Protein AF-A0A6A3MC59-F1 (afdb_monomer)

Structure (mmCIF, N/CA/C/O backbone):
data_AF-A0A6A3MC59-F1
#
_entry.id   AF-A0A6A3MC59-F1
#
loop_
_atom_site.group_PDB
_atom_site.id
_atom_site.type_symbol
_atom_site.label_atom_id
_atom_site.label_alt_id
_atom_site.label_comp_id
_atom_site.label_asym_id
_atom_site.label_entity_id
_atom_site.label_seq_id
_atom_site.pdbx_PDB_ins_code
_atom_site.Cartn_x
_atom_site.Cartn_y
_atom_site.Cartn_z
_atom_site.occupancy
_atom_site.B_iso_or_equiv
_atom_site.auth_seq_id
_atom_site.auth_comp_id
_atom_site.auth_asym_id
_atom_site.auth_atom_id
_atom_site.pdbx_PDB_model_num
ATOM 1 N N . MET A 1 1 ? -2.680 1.320 23.766 1.00 65.56 1 MET A N 1
ATOM 2 C CA . MET A 1 1 ? -2.562 2.362 22.721 1.00 65.56 1 MET A CA 1
ATOM 3 C C . MET A 1 1 ? -3.873 2.404 21.947 1.00 65.56 1 MET A C 1
ATOM 5 O O . MET A 1 1 ? -4.380 1.338 21.623 1.00 65.56 1 MET A O 1
ATOM 9 N N . SER A 1 2 ? -4.470 3.577 21.716 1.00 86.12 2 SER A N 1
ATOM 10 C CA . SER A 1 2 ? -5.712 3.665 20.928 1.00 86.12 2 SER A CA 1
ATOM 11 C C . SER A 1 2 ? -5.444 3.410 19.438 1.00 86.12 2 SER A C 1
ATOM 13 O O . SER A 1 2 ? -4.321 3.599 18.970 1.00 86.12 2 SER A O 1
ATOM 15 N N . VAL A 1 3 ? -6.471 3.028 18.668 1.00 80.19 3 VAL A N 1
ATOM 16 C CA . VAL A 1 3 ? -6.346 2.813 17.210 1.00 80.19 3 VAL A CA 1
ATOM 17 C C . VAL A 1 3 ? -5.798 4.060 16.509 1.00 80.19 3 VAL A C 1
ATOM 19 O O . VAL A 1 3 ? -4.946 3.947 15.630 1.00 80.19 3 VAL A O 1
ATOM 22 N N . SER A 1 4 ? -6.219 5.256 16.926 1.00 84.06 4 SER A N 1
ATOM 23 C CA . SER A 1 4 ? -5.734 6.521 16.362 1.00 84.06 4 SER A CA 1
ATOM 24 C C . SER A 1 4 ? -4.249 6.763 16.652 1.00 84.06 4 SER A C 1
ATOM 26 O O . SER A 1 4 ? -3.510 7.170 15.757 1.00 84.06 4 SER A O 1
ATOM 28 N N . GLN A 1 5 ? -3.787 6.462 17.871 1.00 85.06 5 GLN A N 1
ATOM 29 C CA . GLN A 1 5 ? -2.366 6.553 18.231 1.00 85.06 5 GLN A CA 1
ATOM 30 C C . GLN A 1 5 ? -1.524 5.543 17.442 1.00 85.06 5 GLN A C 1
ATOM 32 O O . GLN A 1 5 ? -0.487 5.909 16.895 1.00 85.06 5 GLN A O 1
ATOM 37 N N . ALA A 1 6 ? -2.007 4.305 17.319 1.00 82.69 6 ALA A N 1
ATOM 38 C CA . ALA A 1 6 ? -1.347 3.243 16.565 1.00 82.69 6 ALA A CA 1
ATOM 39 C C . ALA A 1 6 ? -1.229 3.584 15.070 1.00 82.69 6 ALA A C 1
ATOM 41 O O . ALA A 1 6 ? -0.167 3.440 14.473 1.00 82.69 6 ALA A O 1
ATOM 42 N N . THR A 1 7 ? -2.305 4.122 14.490 1.00 85.06 7 THR A N 1
ATOM 43 C CA . THR A 1 7 ? -2.345 4.582 13.094 1.00 85.06 7 THR A CA 1
ATOM 44 C C . THR A 1 7 ? -1.357 5.729 12.868 1.00 85.06 7 THR A C 1
ATOM 46 O O . THR A 1 7 ? -0.582 5.694 11.916 1.00 85.06 7 THR A O 1
ATOM 49 N N . SER A 1 8 ? -1.332 6.729 13.759 1.00 87.50 8 SER A N 1
ATOM 50 C CA . SER A 1 8 ? -0.385 7.850 13.664 1.00 87.50 8 SER A CA 1
ATOM 51 C C . SER A 1 8 ? 1.068 7.391 13.797 1.00 87.50 8 SER A C 1
ATOM 53 O O . SER A 1 8 ? 1.925 7.851 13.046 1.00 87.50 8 SER A O 1
ATOM 55 N N . HIS A 1 9 ? 1.346 6.460 14.713 1.00 89.44 9 HIS A N 1
ATOM 56 C CA . HIS A 1 9 ? 2.673 5.873 14.869 1.00 89.44 9 HIS A CA 1
ATOM 57 C C . HIS A 1 9 ? 3.113 5.129 13.604 1.00 89.44 9 HIS A C 1
ATOM 59 O O . HIS A 1 9 ? 4.187 5.418 13.085 1.00 89.44 9 HIS A O 1
ATOM 65 N N . ALA A 1 10 ? 2.262 4.255 13.053 1.00 88.31 10 ALA A N 1
ATOM 66 C CA . ALA A 1 10 ? 2.544 3.534 11.812 1.00 88.31 10 ALA A CA 1
ATOM 67 C C . ALA A 1 10 ? 2.864 4.497 10.655 1.00 88.31 10 ALA A C 1
ATOM 69 O O . ALA A 1 10 ? 3.861 4.328 9.958 1.00 88.31 10 ALA A O 1
ATOM 70 N N . VAL A 1 11 ? 2.085 5.576 10.500 1.00 89.38 11 VAL A N 1
ATOM 71 C CA . VAL A 1 11 ? 2.370 6.623 9.503 1.00 89.38 11 VAL A CA 1
ATOM 72 C C . VAL A 1 11 ? 3.691 7.343 9.783 1.00 89.38 11 VAL A C 1
ATOM 74 O O . VAL A 1 11 ? 4.312 7.833 8.853 1.00 89.38 11 VAL A O 1
ATOM 77 N N . LYS A 1 12 ? 4.180 7.436 11.015 1.00 91.56 12 LYS A N 1
ATOM 78 C CA . LYS A 1 12 ? 5.484 8.069 11.268 1.00 91.56 12 LYS A CA 1
ATOM 79 C C . LYS A 1 12 ? 6.653 7.158 10.908 1.00 91.56 12 LYS A C 1
ATOM 81 O O . LYS A 1 12 ? 7.603 7.635 10.300 1.00 91.56 12 LYS A O 1
ATOM 86 N N . VAL A 1 13 ? 6.572 5.876 11.257 1.00 92.25 13 VAL A N 1
ATOM 87 C CA . VAL A 1 13 ? 7.702 4.939 11.119 1.00 92.25 13 VAL A CA 1
ATOM 88 C C . VAL A 1 13 ? 7.812 4.310 9.734 1.00 92.25 13 VAL A C 1
ATOM 90 O O . VAL A 1 13 ? 8.904 3.934 9.320 1.00 92.25 13 VAL A O 1
ATOM 93 N N . LEU A 1 14 ? 6.703 4.207 8.997 1.00 94.25 14 LEU A N 1
ATOM 94 C CA . LEU A 1 14 ? 6.719 3.570 7.685 1.00 94.25 14 LEU A CA 1
ATOM 95 C C . LEU A 1 14 ? 7.450 4.423 6.637 1.00 94.25 14 LEU A C 1
ATOM 97 O O . LEU A 1 14 ? 7.221 5.637 6.576 1.00 94.25 14 LEU A O 1
ATOM 101 N N . PRO A 1 15 ? 8.266 3.818 5.757 1.00 93.50 15 PRO A N 1
ATOM 102 C CA . PRO A 1 15 ? 8.807 4.527 4.608 1.00 93.50 15 PRO A CA 1
ATOM 103 C C . PRO A 1 15 ? 7.686 4.935 3.644 1.00 93.50 15 PRO A C 1
ATOM 105 O O . PRO A 1 15 ? 6.571 4.415 3.688 1.00 93.50 15 PRO A O 1
ATOM 108 N N . VAL A 1 16 ? 7.980 5.902 2.780 1.00 94.31 16 VAL A N 1
ATOM 109 C CA . VAL A 1 16 ? 7.101 6.284 1.669 1.00 94.31 16 VAL A CA 1
ATOM 110 C C . VAL A 1 16 ? 7.361 5.351 0.489 1.00 94.31 16 VAL A C 1
ATOM 112 O O . VAL A 1 16 ? 8.515 5.054 0.184 1.00 94.31 16 VAL A O 1
ATOM 115 N N . LEU A 1 17 ? 6.293 4.923 -0.182 1.00 92.50 17 LEU A N 1
ATOM 116 C CA . LEU A 1 17 ? 6.364 4.257 -1.475 1.00 92.50 17 LEU A CA 1
ATOM 117 C C . LEU A 1 17 ? 6.139 5.293 -2.577 1.00 92.50 17 LEU A C 1
ATOM 119 O O . LEU A 1 17 ? 5.010 5.733 -2.787 1.00 92.50 17 LEU A O 1
ATOM 123 N N . ASP A 1 18 ? 7.209 5.682 -3.259 1.00 90.38 18 ASP A N 1
ATOM 124 C CA . ASP A 1 18 ? 7.171 6.645 -4.361 1.00 90.38 18 ASP A CA 1
ATOM 125 C C . ASP A 1 18 ? 7.253 5.916 -5.707 1.00 90.38 18 ASP A C 1
ATOM 127 O O . ASP A 1 18 ? 8.325 5.402 -6.043 1.00 90.38 18 ASP A O 1
ATOM 131 N N . SER A 1 19 ? 6.153 5.843 -6.472 1.00 86.06 19 SER A N 1
ATOM 132 C CA . SER A 1 19 ? 6.138 5.106 -7.752 1.00 86.06 19 SER A CA 1
ATOM 133 C C . SER A 1 19 ? 7.198 5.576 -8.728 1.00 86.06 19 SER A C 1
ATOM 135 O O . SER A 1 19 ? 7.720 4.758 -9.475 1.00 86.06 19 SER A O 1
ATOM 137 N N . ASP A 1 20 ? 7.540 6.862 -8.710 1.00 81.94 20 ASP A N 1
ATOM 138 C CA . ASP A 1 20 ? 8.425 7.444 -9.716 1.00 81.94 20 ASP A CA 1
ATOM 139 C C . ASP A 1 20 ? 9.878 6.951 -9.525 1.00 81.94 20 ASP A C 1
ATOM 141 O O . ASP A 1 20 ? 10.703 7.043 -10.433 1.00 81.94 20 ASP A O 1
ATOM 145 N N . LEU A 1 21 ? 10.186 6.387 -8.348 1.00 77.44 21 LEU A N 1
ATOM 146 C CA . LEU A 1 21 ? 11.502 5.877 -7.946 1.00 77.44 21 LEU A CA 1
ATOM 147 C C . LEU A 1 21 ? 11.468 4.413 -7.465 1.00 77.44 21 LEU A C 1
ATOM 149 O O . LEU A 1 21 ? 12.469 3.907 -6.937 1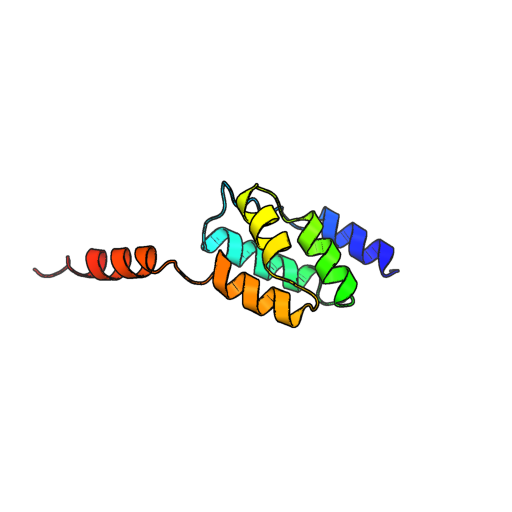.00 77.44 21 LEU A O 1
ATOM 153 N N . THR A 1 22 ? 10.321 3.739 -7.559 1.00 82.31 22 THR A N 1
ATOM 154 C CA . THR A 1 22 ? 10.124 2.403 -6.980 1.00 82.31 22 THR A CA 1
ATOM 155 C C . THR A 1 22 ? 10.595 1.314 -7.939 1.00 82.31 22 THR A C 1
ATOM 157 O O . THR A 1 22 ? 10.120 1.217 -9.063 1.00 82.31 22 THR A O 1
ATOM 160 N N . THR A 1 23 ? 11.496 0.449 -7.464 1.00 87.62 23 THR A N 1
ATOM 161 C CA . THR A 1 23 ? 11.810 -0.846 -8.094 1.00 87.62 23 THR A CA 1
ATOM 162 C C . THR A 1 23 ? 11.008 -1.963 -7.424 1.00 87.62 23 THR A C 1
ATOM 164 O O . THR A 1 23 ? 10.478 -1.773 -6.323 1.00 87.62 23 THR A O 1
ATOM 167 N N . VAL A 1 24 ? 10.970 -3.153 -8.031 1.00 87.00 24 VAL A N 1
ATOM 168 C CA . VAL A 1 24 ? 10.317 -4.338 -7.443 1.00 87.00 24 VAL A CA 1
ATOM 169 C C . VAL A 1 24 ? 10.866 -4.655 -6.045 1.00 87.00 24 VAL A C 1
ATOM 171 O O . VAL A 1 24 ? 10.105 -4.983 -5.134 1.00 87.00 24 VAL A O 1
ATOM 174 N N . GLU A 1 25 ? 12.178 -4.520 -5.833 1.00 89.12 25 GLU A N 1
ATOM 175 C CA . GLU A 1 25 ? 12.815 -4.743 -4.530 1.00 89.12 25 GLU A CA 1
ATOM 176 C C . GLU A 1 25 ? 12.339 -3.722 -3.494 1.00 89.12 25 GLU A C 1
ATOM 178 O O . GLU A 1 25 ? 11.969 -4.101 -2.384 1.00 89.12 25 GLU A O 1
ATOM 183 N N . ARG A 1 26 ? 12.277 -2.435 -3.863 1.00 90.81 26 ARG A N 1
ATOM 184 C CA . ARG A 1 26 ? 11.788 -1.372 -2.969 1.00 90.81 26 ARG A CA 1
ATOM 185 C C . ARG A 1 26 ? 10.319 -1.566 -2.611 1.00 90.81 26 ARG A C 1
ATOM 187 O O . ARG A 1 26 ? 9.955 -1.414 -1.447 1.00 90.81 26 ARG A O 1
ATOM 194 N N . ALA A 1 27 ? 9.4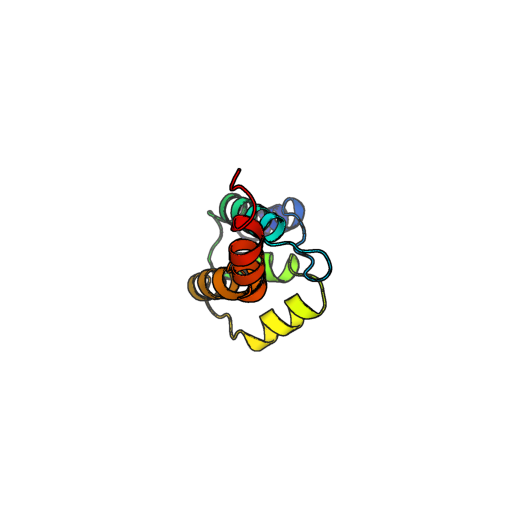92 -1.945 -3.584 1.00 92.00 27 ALA A N 1
ATOM 195 C CA . ALA A 1 27 ? 8.091 -2.272 -3.350 1.00 92.00 27 ALA A CA 1
ATOM 196 C C . ALA A 1 27 ? 7.933 -3.469 -2.403 1.00 92.00 27 ALA A C 1
ATOM 198 O O . ALA A 1 27 ? 7.068 -3.443 -1.525 1.00 92.00 27 ALA A O 1
ATOM 199 N N . ARG A 1 28 ? 8.779 -4.500 -2.546 1.00 92.75 28 ARG A N 1
ATOM 200 C CA . ARG A 1 28 ? 8.773 -5.671 -1.659 1.00 92.75 28 ARG A CA 1
ATOM 201 C C . ARG A 1 28 ? 9.128 -5.278 -0.231 1.00 92.75 28 ARG A C 1
ATOM 203 O O . ARG A 1 28 ? 8.350 -5.565 0.673 1.00 92.75 28 ARG A O 1
ATOM 210 N N . THR A 1 29 ? 10.245 -4.576 -0.046 1.00 93.56 29 THR A N 1
ATOM 211 C CA . THR A 1 29 ? 10.679 -4.111 1.277 1.00 93.56 29 THR A CA 1
ATOM 212 C C . THR A 1 29 ? 9.623 -3.218 1.920 1.00 93.56 29 THR A C 1
ATOM 214 O O . THR A 1 29 ? 9.297 -3.393 3.090 1.00 93.56 29 THR A O 1
ATOM 217 N N . PHE A 1 30 ? 9.030 -2.293 1.161 1.00 95.31 30 PHE A N 1
ATOM 218 C CA . PHE A 1 30 ? 7.929 -1.475 1.662 1.00 95.31 30 PHE A CA 1
ATOM 219 C C . PHE A 1 30 ? 6.750 -2.334 2.142 1.00 95.31 30 PHE A C 1
ATOM 221 O O . PHE A 1 30 ? 6.234 -2.091 3.230 1.00 95.31 30 PHE A O 1
ATOM 228 N N . TRP A 1 31 ? 6.332 -3.335 1.359 1.00 96.12 31 TRP A N 1
ATOM 229 C CA . TRP A 1 31 ? 5.203 -4.199 1.712 1.00 96.12 31 TRP A CA 1
ATOM 230 C C . TRP A 1 31 ? 5.456 -5.014 2.983 1.00 96.12 31 TRP A C 1
ATOM 232 O O . TRP A 1 31 ? 4.570 -5.105 3.829 1.00 96.12 31 TRP A O 1
ATOM 242 N N . GLU A 1 32 ? 6.659 -5.567 3.140 1.00 95.31 32 GLU A N 1
ATOM 243 C CA . GLU A 1 32 ? 7.062 -6.325 4.333 1.00 95.31 32 GLU A CA 1
ATOM 244 C C . GLU A 1 32 ? 6.996 -5.452 5.594 1.00 95.31 32 GLU A C 1
ATOM 246 O O . GLU A 1 32 ? 6.283 -5.787 6.543 1.00 95.31 32 GLU A O 1
ATOM 251 N N . VAL A 1 33 ? 7.639 -4.277 5.564 1.00 96.50 33 VAL A N 1
ATOM 252 C CA . VAL A 1 33 ? 7.633 -3.333 6.696 1.00 96.50 33 VAL A CA 1
ATOM 253 C C . VAL A 1 33 ? 6.215 -2.821 6.970 1.00 96.50 33 VAL A C 1
ATOM 255 O O . VAL A 1 33 ? 5.823 -2.656 8.127 1.00 96.50 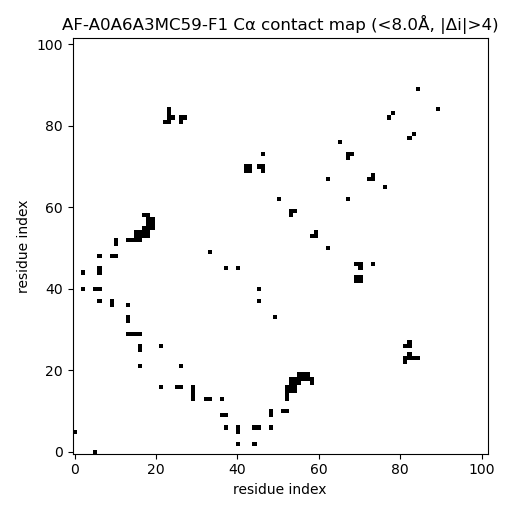33 VAL A O 1
ATOM 258 N N . PHE A 1 34 ? 5.417 -2.592 5.923 1.00 97.00 34 PHE A N 1
ATOM 259 C CA . PHE A 1 34 ? 4.010 -2.222 6.048 1.00 97.00 34 PHE A CA 1
ATOM 260 C C . PHE A 1 34 ? 3.189 -3.299 6.759 1.00 97.00 34 PHE A C 1
ATOM 262 O O . PHE A 1 34 ? 2.410 -2.956 7.653 1.00 97.00 34 PHE A O 1
ATOM 269 N N . GLU A 1 35 ? 3.324 -4.577 6.392 1.00 95.94 35 GLU A N 1
ATOM 270 C CA . GLU A 1 35 ? 2.561 -5.641 7.052 1.00 95.94 35 GLU A CA 1
ATOM 271 C C . GLU A 1 35 ? 2.937 -5.760 8.531 1.00 95.94 35 GLU A C 1
ATOM 273 O O . GLU A 1 35 ? 2.027 -5.752 9.360 1.00 95.94 35 GLU A O 1
ATOM 278 N N . GLU A 1 36 ? 4.230 -5.744 8.858 1.00 95.44 36 GLU A N 1
ATOM 279 C CA . GLU A 1 36 ? 4.730 -5.818 10.238 1.00 95.44 36 GLU A CA 1
ATOM 280 C C . GLU A 1 36 ? 4.230 -4.647 11.103 1.00 95.44 36 GLU A C 1
ATOM 282 O O . GLU A 1 36 ? 3.659 -4.837 12.175 1.00 95.44 36 GLU A O 1
ATOM 287 N N . ASN A 1 37 ? 4.354 -3.410 10.612 1.00 95.25 37 ASN A N 1
ATOM 288 C CA . ASN A 1 37 ? 4.008 -2.217 11.397 1.00 95.25 37 ASN A CA 1
ATOM 289 C C . ASN A 1 37 ? 2.499 -1.948 11.486 1.00 95.25 37 ASN A C 1
ATOM 291 O O . ASN A 1 37 ? 2.073 -1.020 12.182 1.00 95.25 37 ASN A O 1
ATOM 295 N N . THR A 1 38 ? 1.676 -2.710 10.761 1.00 96.00 38 THR A N 1
ATOM 296 C CA . THR A 1 38 ? 0.222 -2.506 10.718 1.00 96.00 38 THR A CA 1
ATOM 297 C C . THR A 1 38 ? -0.591 -3.743 11.082 1.00 96.00 38 THR A C 1
ATOM 299 O O . THR A 1 38 ? -1.817 -3.672 11.030 1.00 96.00 38 THR A O 1
ATOM 302 N N . GLU A 1 39 ? 0.048 -4.847 11.480 1.00 94.12 39 GLU A N 1
ATOM 303 C CA . GLU A 1 39 ? -0.611 -6.123 11.794 1.00 94.12 39 GLU A CA 1
ATOM 304 C C . GLU A 1 39 ? -1.731 -5.974 12.834 1.00 94.12 39 GLU A C 1
ATOM 306 O O . GLU A 1 39 ? -2.826 -6.504 12.662 1.00 94.12 39 GLU A O 1
ATOM 311 N N . VAL A 1 40 ? -1.485 -5.180 13.879 1.00 91.88 40 VAL A N 1
ATOM 312 C CA . VAL A 1 40 ? -2.437 -4.946 14.979 1.00 91.88 40 VAL A CA 1
ATOM 313 C C . VAL A 1 40 ? -3.547 -3.945 14.637 1.00 91.88 40 VAL A C 1
ATOM 315 O O . VAL A 1 40 ? -4.425 -3.681 15.463 1.00 91.88 40 VAL A O 1
ATOM 318 N N . LEU A 1 41 ? -3.500 -3.321 13.456 1.00 95.00 41 LEU A N 1
ATOM 319 C CA . LEU A 1 41 ? -4.477 -2.317 13.052 1.00 95.00 41 LEU A CA 1
ATOM 320 C C . LEU A 1 41 ? -5.689 -2.969 12.375 1.00 95.00 41 LEU A C 1
ATOM 322 O O . LEU A 1 41 ? -5.530 -3.879 11.562 1.00 95.00 41 LEU A O 1
ATOM 326 N N . PRO A 1 42 ? -6.903 -2.433 12.590 1.00 96.06 42 PRO A N 1
ATOM 327 C CA . PRO A 1 42 ? -8.058 -2.817 11.789 1.00 96.06 42 PRO A CA 1
ATOM 328 C C . PRO A 1 42 ? -7.815 -2.549 10.299 1.00 96.06 42 PRO A C 1
ATOM 330 O O . PRO A 1 42 ? -7.244 -1.514 9.945 1.00 96.06 42 PRO A O 1
ATOM 333 N N . ASP A 1 43 ? -8.337 -3.407 9.419 1.00 96.38 43 ASP A N 1
ATOM 334 C CA . ASP A 1 43 ? -8.179 -3.308 7.958 1.00 96.38 43 ASP A CA 1
ATOM 335 C C . ASP A 1 43 ? -8.419 -1.899 7.403 1.00 96.38 43 ASP A C 1
ATOM 337 O O . ASP A 1 43 ? -7.655 -1.406 6.575 1.00 96.38 43 ASP A O 1
ATOM 341 N N . LYS A 1 44 ? -9.457 -1.210 7.891 1.00 95.44 44 LYS A N 1
ATOM 342 C CA . LYS A 1 44 ? -9.771 0.157 7.459 1.00 95.44 44 LYS A CA 1
ATOM 343 C C . LYS A 1 44 ? -8.636 1.136 7.776 1.00 95.44 44 LYS A C 1
ATOM 345 O O . LYS A 1 44 ? -8.305 1.970 6.939 1.00 95.44 44 LYS A O 1
ATOM 350 N N . SER A 1 45 ? -8.024 1.023 8.953 1.00 96.25 45 SER A N 1
ATOM 351 C CA . SER A 1 45 ? -6.858 1.829 9.319 1.00 96.25 45 SER A CA 1
ATOM 352 C C . SER A 1 45 ? -5.657 1.477 8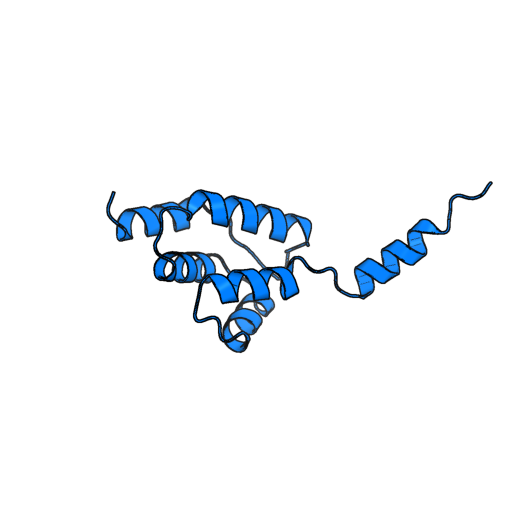.449 1.00 96.25 45 SER A C 1
ATOM 354 O O . SER A 1 45 ? -4.980 2.384 7.978 1.00 96.25 45 SER A O 1
ATOM 356 N N . ARG A 1 46 ? -5.431 0.191 8.153 1.00 97.62 46 ARG A N 1
ATOM 357 C CA . ARG A 1 46 ? -4.348 -0.249 7.254 1.00 97.62 46 ARG A CA 1
ATOM 358 C C . ARG A 1 46 ? -4.470 0.386 5.867 1.00 97.62 46 ARG A C 1
ATOM 360 O O . ARG 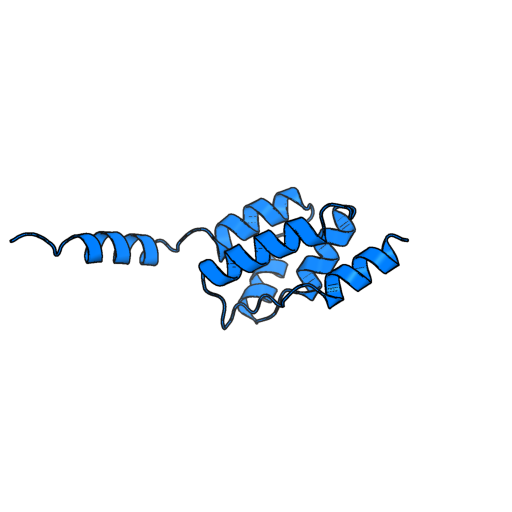A 1 46 ? -3.481 0.894 5.349 1.00 97.62 46 ARG A O 1
ATOM 367 N N . LEU A 1 47 ? -5.682 0.448 5.306 1.00 97.38 47 LEU A N 1
ATOM 368 C CA . LEU A 1 47 ? -5.937 1.138 4.032 1.00 97.38 47 LEU A CA 1
ATOM 369 C C . LEU A 1 47 ? -5.580 2.632 4.095 1.00 97.38 47 LEU A C 1
ATOM 371 O O . LEU A 1 47 ? -4.935 3.145 3.184 1.00 97.38 47 LEU A O 1
ATOM 375 N N . LEU A 1 48 ? -5.956 3.320 5.178 1.00 95.62 48 LEU A N 1
ATOM 376 C CA . LEU A 1 48 ? -5.656 4.745 5.362 1.00 95.62 48 LEU A CA 1
ATOM 377 C C . LEU A 1 48 ? -4.158 5.013 5.539 1.00 95.62 48 LEU A C 1
ATOM 379 O O . LEU A 1 48 ? -3.650 6.007 5.021 1.00 95.62 48 LEU A O 1
ATOM 383 N N . VAL A 1 49 ? -3.450 4.151 6.274 1.00 96.56 49 VAL A N 1
ATOM 384 C CA . VAL A 1 49 ? -1.989 4.236 6.424 1.00 96.56 49 VAL A CA 1
ATOM 385 C C . VAL A 1 49 ? -1.319 4.039 5.068 1.00 96.56 49 VAL A C 1
ATOM 387 O O . VAL A 1 49 ? -0.465 4.839 4.692 1.00 96.56 49 VAL A O 1
ATOM 390 N N . PHE A 1 50 ? -1.740 3.020 4.312 1.00 97.00 50 PHE A N 1
ATOM 391 C CA . PHE A 1 50 ? -1.188 2.732 2.990 1.00 97.00 50 PHE A CA 1
ATOM 392 C C . PHE A 1 50 ? -1.364 3.924 2.045 1.00 97.00 50 PHE A C 1
ATOM 394 O O . PHE A 1 50 ? -0.393 4.384 1.452 1.00 97.00 50 PHE A O 1
AT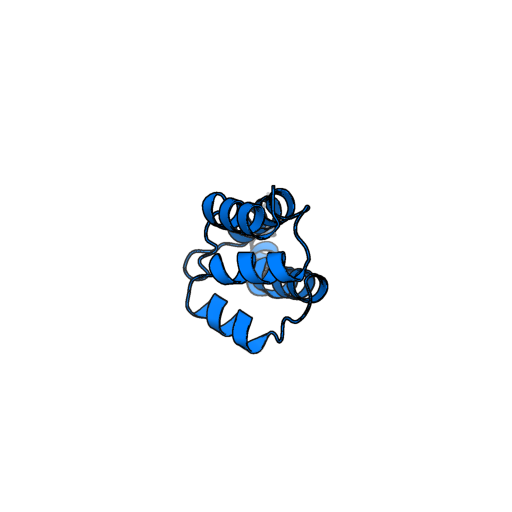OM 401 N N . GLN A 1 51 ? -2.579 4.477 1.957 1.00 95.50 51 GLN A N 1
ATOM 402 C CA . GLN A 1 51 ? -2.873 5.622 1.093 1.00 95.50 51 GLN A CA 1
ATOM 403 C C . GLN A 1 51 ? -2.014 6.850 1.436 1.00 95.50 51 GLN A C 1
ATOM 405 O O . GLN A 1 51 ? -1.577 7.562 0.541 1.00 95.50 51 GLN A O 1
ATOM 410 N N . GLN A 1 52 ? -1.733 7.093 2.721 1.00 94.94 52 GLN A N 1
ATOM 411 C CA . GLN A 1 52 ? -0.863 8.198 3.147 1.00 94.94 52 GLN A CA 1
ATOM 412 C C . GLN A 1 52 ? 0.609 7.985 2.774 1.00 94.94 52 GLN A C 1
ATOM 414 O O . GLN A 1 52 ? 1.341 8.959 2.579 1.00 94.94 52 GLN A O 1
ATOM 419 N N . LYS A 1 53 ? 1.049 6.724 2.703 1.00 96.19 53 LYS A N 1
ATOM 420 C CA . LYS A 1 53 ? 2.417 6.343 2.330 1.00 96.19 53 LYS A CA 1
ATOM 421 C C . LYS A 1 53 ? 2.637 6.182 0.841 1.00 96.19 53 LYS A C 1
ATOM 423 O O . LYS A 1 53 ? 3.788 6.125 0.425 1.00 96.19 53 LYS A O 1
ATOM 428 N N . LEU A 1 54 ? 1.569 6.170 0.062 1.00 94.44 54 LEU A N 1
ATOM 429 C CA . LEU A 1 54 ? 1.623 6.141 -1.384 1.00 94.44 54 LEU A CA 1
ATOM 430 C C . LEU A 1 54 ? 1.908 7.545 -1.937 1.00 94.44 54 LEU A C 1
ATOM 432 O O . LEU A 1 54 ? 1.217 8.505 -1.586 1.00 94.44 54 LEU A O 1
ATOM 436 N N . LYS A 1 55 ? 2.932 7.665 -2.783 1.00 93.88 55 LYS A N 1
ATOM 437 C CA . LYS A 1 55 ? 3.331 8.896 -3.477 1.00 93.88 55 LYS A CA 1
ATOM 438 C C . LYS A 1 55 ? 3.716 8.598 -4.923 1.00 93.88 55 LYS A C 1
ATOM 440 O O . LYS A 1 55 ? 3.971 7.452 -5.284 1.00 93.88 55 LYS A O 1
ATOM 445 N N . GLY A 1 56 ? 3.757 9.654 -5.726 1.00 91.94 56 GLY A N 1
ATOM 446 C CA . GLY A 1 56 ? 4.042 9.572 -7.153 1.00 91.94 56 GLY A CA 1
ATOM 447 C C . GLY A 1 56 ? 2.761 9.471 -7.979 1.00 91.94 56 GLY A C 1
ATOM 448 O O . GLY A 1 56 ? 1.733 8.939 -7.544 1.00 91.94 56 GLY A O 1
ATOM 449 N N . ARG A 1 57 ? 2.801 10.046 -9.184 1.00 90.69 57 ARG A N 1
ATOM 450 C CA . ARG A 1 57 ? 1.591 10.223 -10.009 1.00 90.69 57 ARG A CA 1
ATOM 451 C C . ARG A 1 57 ? 1.003 8.894 -10.460 1.00 90.69 57 ARG A C 1
ATOM 453 O O . ARG A 1 57 ? -0.218 8.761 -10.557 1.00 90.69 57 ARG A O 1
ATOM 460 N N . GLU A 1 58 ? 1.863 7.930 -10.772 1.00 88.94 58 GLU A N 1
ATOM 461 C CA . GLU A 1 58 ? 1.430 6.604 -11.202 1.00 88.94 58 GLU A CA 1
ATOM 462 C C . GLU A 1 58 ? 0.765 5.846 -10.052 1.00 88.94 58 GLU A C 1
ATOM 464 O O . GLU A 1 58 ? -0.342 5.335 -10.230 1.00 88.94 58 GLU A O 1
ATOM 469 N N . ALA A 1 59 ? 1.358 5.874 -8.855 1.00 89.81 59 ALA A N 1
ATOM 470 C CA . ALA A 1 59 ? 0.787 5.231 -7.678 1.00 89.81 59 ALA A CA 1
ATOM 471 C C . ALA A 1 59 ? -0.589 5.802 -7.310 1.00 89.81 59 ALA A C 1
ATOM 473 O O . ALA A 1 59 ? -1.534 5.054 -7.051 1.00 89.81 59 ALA A O 1
ATOM 474 N N . GLU A 1 60 ? -0.729 7.129 -7.319 1.00 92.12 60 GLU A N 1
ATOM 475 C CA . GLU A 1 60 ? -1.996 7.801 -7.019 1.00 92.12 60 GLU A CA 1
ATOM 476 C C . GLU A 1 60 ? -3.074 7.465 -8.060 1.00 92.12 60 GLU A C 1
ATOM 478 O O . GLU A 1 60 ? -4.217 7.153 -7.708 1.00 92.12 60 GLU A O 1
ATOM 483 N N . ARG A 1 61 ? -2.716 7.454 -9.351 1.00 92.81 61 ARG A N 1
ATOM 484 C CA . ARG A 1 61 ? -3.626 7.034 -10.428 1.00 92.81 61 ARG A CA 1
ATOM 485 C C . ARG A 1 61 ? -4.038 5.569 -10.274 1.00 92.81 61 ARG A C 1
ATOM 487 O O . ARG A 1 61 ? -5.223 5.245 -10.413 1.00 92.81 61 ARG A O 1
ATOM 494 N N . TRP A 1 62 ? -3.086 4.688 -9.985 1.00 93.25 62 TRP A N 1
ATOM 495 C CA . TRP A 1 62 ? -3.346 3.272 -9.744 1.00 93.25 62 TRP A CA 1
ATOM 496 C C . TRP A 1 62 ? -4.301 3.081 -8.564 1.00 93.25 62 TRP A C 1
ATOM 498 O O . TRP A 1 62 ? -5.292 2.362 -8.693 1.00 93.25 62 TRP A O 1
ATOM 508 N N . TRP A 1 63 ? -4.072 3.772 -7.446 1.00 95.06 63 TRP A N 1
ATOM 509 C CA . TRP A 1 63 ? -4.942 3.703 -6.272 1.00 95.06 63 TRP A CA 1
ATOM 510 C C . TRP A 1 63 ? -6.384 4.086 -6.613 1.00 95.06 63 TRP A C 1
ATOM 512 O O . TRP A 1 63 ? -7.316 3.325 -6.338 1.00 95.06 63 TRP A O 1
ATOM 522 N N . ASN A 1 64 ? -6.557 5.229 -7.282 1.00 92.88 64 ASN A N 1
ATOM 523 C CA . ASN A 1 64 ? -7.871 5.761 -7.642 1.00 92.88 64 ASN A CA 1
ATOM 524 C C . ASN A 1 64 ? -8.634 4.856 -8.624 1.00 92.88 64 ASN A C 1
ATOM 526 O O . ASN A 1 64 ? -9.858 4.765 -8.552 1.00 92.88 64 ASN A O 1
ATOM 530 N N . SER A 1 65 ? -7.930 4.154 -9.517 1.00 93.25 65 SER A N 1
ATOM 531 C CA . SER A 1 65 ? -8.538 3.252 -10.511 1.00 93.25 65 SER A CA 1
ATOM 532 C C . SER A 1 65 ? -8.727 1.806 -10.023 1.00 93.25 65 SER A C 1
ATOM 534 O O . SER A 1 65 ? -9.536 1.060 -10.579 1.00 93.25 65 SER A O 1
ATOM 536 N N . SER A 1 66 ? -8.043 1.398 -8.950 1.00 89.19 66 SER A N 1
ATOM 537 C CA . SER A 1 66 ? -8.017 0.002 -8.486 1.00 89.19 66 SER A CA 1
ATOM 538 C C . SER A 1 66 ? -9.226 -0.438 -7.654 1.00 89.19 66 SER A C 1
ATOM 540 O O . SER A 1 66 ? -9.339 -1.627 -7.341 1.00 89.19 66 SER A O 1
ATOM 542 N N . HIS A 1 67 ? -10.136 0.479 -7.298 1.00 90.31 67 HIS A N 1
ATOM 543 C CA . HIS A 1 67 ? -11.353 0.192 -6.520 1.00 90.31 67 HIS A CA 1
ATOM 544 C C . HIS A 1 67 ? -11.085 -0.599 -5.219 1.00 90.31 67 HIS A C 1
ATOM 546 O O . HIS A 1 67 ? -11.806 -1.538 -4.868 1.00 90.31 67 HIS A O 1
ATOM 552 N N . ILE A 1 68 ? -10.029 -0.231 -4.491 1.00 93.88 68 ILE A N 1
ATOM 553 C CA . ILE A 1 68 ? -9.577 -0.934 -3.284 1.00 93.88 68 ILE A CA 1
ATOM 554 C C . ILE A 1 68 ? -10.514 -0.610 -2.112 1.00 93.88 68 ILE A C 1
ATOM 556 O O . ILE A 1 68 ? -10.467 0.476 -1.542 1.00 93.88 68 ILE A O 1
ATOM 560 N N . LYS A 1 69 ? -11.373 -1.569 -1.744 1.00 93.81 69 LYS A N 1
ATOM 561 C CA . LYS A 1 69 ? -12.340 -1.433 -0.632 1.00 93.81 69 LYS A CA 1
ATOM 562 C C . LYS A 1 69 ? -11.986 -2.247 0.614 1.00 93.81 69 LYS A C 1
ATOM 564 O O . LYS A 1 69 ? -12.546 -2.011 1.678 1.00 93.81 69 LYS A O 1
ATOM 569 N N . THR A 1 70 ? -11.092 -3.226 0.486 1.00 96.31 70 THR A N 1
ATOM 570 C CA . THR A 1 70 ? -10.706 -4.141 1.569 1.00 96.31 70 THR A CA 1
ATOM 571 C C . THR A 1 70 ? -9.205 -4.371 1.565 1.00 96.31 70 THR A C 1
ATOM 573 O O . THR A 1 70 ? -8.564 -4.279 0.513 1.00 96.31 70 THR A O 1
ATOM 576 N N . PHE A 1 71 ? -8.648 -4.733 2.722 1.00 95.56 71 PHE A N 1
ATOM 577 C CA . PHE A 1 71 ? -7.222 -5.027 2.834 1.00 95.56 71 PHE A CA 1
ATOM 578 C C . PHE A 1 71 ? -6.803 -6.223 1.960 1.00 95.56 71 PHE A C 1
ATOM 580 O O . PHE A 1 71 ? -5.780 -6.182 1.280 1.00 95.56 71 PHE A O 1
ATOM 587 N N . LYS A 1 72 ? -7.661 -7.246 1.854 1.00 95.38 72 LYS A N 1
ATOM 588 C CA . LYS A 1 72 ? -7.467 -8.367 0.918 1.00 95.38 72 LYS A CA 1
ATOM 589 C C . LYS A 1 72 ? -7.323 -7.902 -0.538 1.00 95.38 72 LYS A C 1
ATOM 591 O O . LYS A 1 72 ? -6.451 -8.387 -1.256 1.00 95.38 72 LYS A O 1
ATOM 596 N N . THR A 1 73 ? -8.162 -6.959 -0.972 1.00 95.62 73 THR A N 1
ATOM 597 C CA . THR A 1 73 ? -8.100 -6.414 -2.339 1.00 95.62 73 THR A CA 1
ATOM 598 C C . THR A 1 73 ? -6.826 -5.602 -2.546 1.00 95.62 73 THR A C 1
ATOM 600 O O . THR A 1 73 ? -6.200 -5.736 -3.595 1.00 95.62 73 THR A O 1
ATOM 603 N N . LEU A 1 74 ? -6.413 -4.818 -1.542 1.00 96.25 74 LEU A N 1
ATOM 604 C CA . LEU A 1 74 ? -5.142 -4.093 -1.565 1.00 96.25 74 LEU A CA 1
ATOM 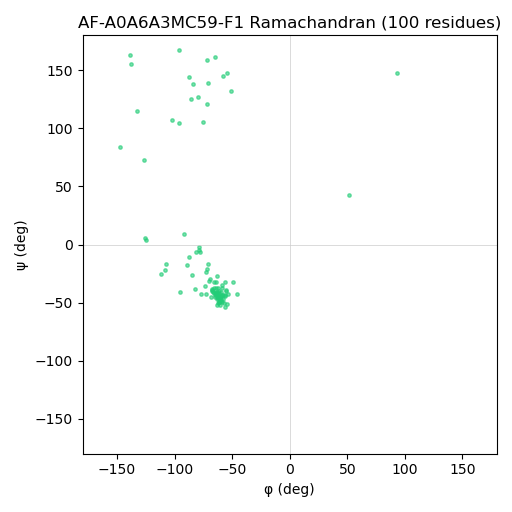605 C C . LEU A 1 74 ? -3.971 -5.050 -1.798 1.00 96.25 74 LEU A C 1
ATOM 607 O O . LEU A 1 74 ? -3.227 -4.857 -2.753 1.00 96.25 74 LEU A O 1
ATOM 611 N N . LYS A 1 75 ? -3.851 -6.108 -0.986 1.00 94.44 75 LYS A N 1
ATOM 612 C CA . LYS A 1 75 ? -2.760 -7.089 -1.091 1.00 94.44 75 LYS A CA 1
ATOM 613 C C . LYS A 1 75 ? -2.664 -7.682 -2.495 1.00 94.44 75 LYS A C 1
ATOM 615 O O . LYS A 1 75 ? -1.612 -7.626 -3.119 1.00 94.44 75 LYS A O 1
ATOM 620 N N . MET A 1 76 ? -3.781 -8.168 -3.034 1.00 93.06 76 MET A N 1
ATOM 621 C CA . MET A 1 76 ? -3.821 -8.729 -4.387 1.00 93.06 76 MET A CA 1
ATOM 622 C C . MET A 1 76 ? -3.406 -7.706 -5.458 1.00 93.06 76 MET A C 1
ATOM 624 O O . MET A 1 76 ? -2.578 -8.005 -6.314 1.00 93.06 76 MET A O 1
ATOM 628 N N . ARG A 1 77 ? -3.974 -6.494 -5.430 1.00 93.44 77 ARG A N 1
ATOM 629 C CA . ARG A 1 77 ? -3.692 -5.467 -6.447 1.00 93.44 77 ARG A CA 1
ATOM 630 C C . ARG A 1 77 ? -2.259 -4.956 -6.357 1.00 93.44 77 ARG A C 1
ATOM 632 O O . ARG A 1 77 ? -1.644 -4.734 -7.393 1.00 93.44 77 ARG A O 1
ATOM 639 N N . PHE A 1 78 ? -1.741 -4.794 -5.142 1.00 93.25 78 PHE A N 1
ATOM 640 C CA . PHE A 1 78 ? -0.371 -4.365 -4.900 1.00 93.25 78 PHE A CA 1
ATOM 641 C C . PHE A 1 78 ? 0.626 -5.367 -5.474 1.00 93.25 78 PHE A C 1
ATOM 643 O O . PHE A 1 78 ? 1.503 -4.994 -6.248 1.00 93.25 78 PHE A O 1
ATOM 650 N N . HIS A 1 79 ? 0.436 -6.652 -5.159 1.00 89.62 79 HIS A N 1
ATOM 651 C CA . HIS A 1 79 ? 1.277 -7.723 -5.687 1.00 89.62 79 HIS A CA 1
ATOM 652 C C . HIS A 1 79 ? 1.231 -7.773 -7.215 1.00 89.62 79 HIS A C 1
ATOM 654 O O . HIS A 1 79 ? 2.270 -7.911 -7.850 1.00 89.62 79 HIS A O 1
ATOM 660 N N . ASN A 1 80 ? 0.060 -7.584 -7.822 1.00 89.06 80 ASN A N 1
ATOM 661 C CA . ASN A 1 80 ? -0.070 -7.587 -9.280 1.00 89.06 80 ASN A CA 1
ATOM 662 C C . ASN A 1 80 ? 0.568 -6.372 -9.965 1.00 89.06 80 ASN A C 1
ATOM 664 O O . ASN A 1 80 ? 0.992 -6.490 -11.107 1.00 89.06 80 ASN A O 1
ATOM 668 N N . HIS A 1 81 ? 0.593 -5.208 -9.314 1.00 88.00 81 HIS A N 1
ATOM 669 C CA . HIS A 1 81 ? 1.057 -3.973 -9.947 1.00 88.00 81 HIS A CA 1
ATOM 670 C C . HIS A 1 81 ? 2.530 -3.668 -9.670 1.00 88.00 81 HIS A C 1
ATOM 672 O O . HIS A 1 81 ? 3.239 -3.262 -10.579 1.00 88.00 81 HIS A O 1
ATOM 678 N N . PHE A 1 82 ? 2.991 -3.886 -8.435 1.00 87.94 82 PHE A N 1
ATOM 679 C CA . PHE A 1 82 ? 4.331 -3.480 -7.999 1.00 87.94 82 PHE A CA 1
ATOM 680 C C . PHE A 1 82 ? 5.306 -4.643 -7.793 1.00 87.94 82 PHE A C 1
ATOM 682 O O . PHE A 1 82 ? 6.514 -4.420 -7.775 1.00 87.94 82 PHE A O 1
ATOM 689 N N . LEU A 1 83 ? 4.811 -5.869 -7.580 1.00 85.19 83 LEU A N 1
ATOM 690 C CA . LEU A 1 83 ? 5.667 -7.029 -7.273 1.00 85.19 83 LEU A CA 1
ATOM 691 C C . LEU A 1 83 ? 5.706 -8.075 -8.382 1.00 85.19 83 LEU A C 1
ATOM 693 O O . LEU A 1 83 ? 6.673 -8.832 -8.491 1.00 85.19 83 LEU A O 1
ATOM 697 N N . SER A 1 84 ? 4.655 -8.136 -9.193 1.00 79.75 84 SER A N 1
ATOM 698 C CA . SER A 1 84 ? 4.652 -8.923 -10.411 1.00 79.75 84 SER A CA 1
ATOM 699 C C . SER A 1 84 ? 5.555 -8.209 -11.392 1.00 79.75 84 SER A C 1
ATOM 701 O O . SER A 1 84 ? 5.325 -7.049 -11.722 1.00 79.75 84 SER A O 1
ATOM 703 N N . ARG A 1 85 ? 6.595 -8.908 -11.837 1.00 60.53 85 ARG A N 1
ATOM 704 C CA . ARG A 1 85 ? 7.438 -8.436 -12.928 1.00 60.53 85 ARG A CA 1
ATOM 705 C C . ARG A 1 85 ? 6.547 -8.055 -14.101 1.00 60.53 85 ARG A C 1
ATOM 707 O O . ARG A 1 85 ? 5.681 -8.846 -14.492 1.00 60.53 85 ARG A O 1
ATOM 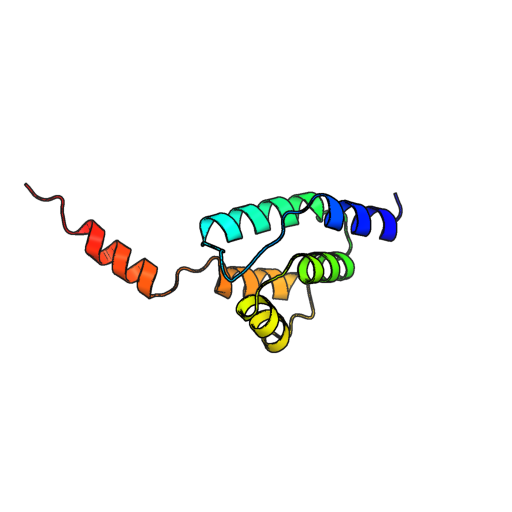714 N N . THR A 1 86 ? 6.770 -6.879 -14.676 1.00 57.72 86 THR A N 1
ATOM 715 C CA . THR A 1 86 ? 6.273 -6.609 -16.023 1.00 57.72 86 THR A CA 1
ATOM 716 C C . THR A 1 86 ? 6.788 -7.718 -16.938 1.00 57.72 86 THR A C 1
ATOM 718 O O . THR A 1 86 ? 7.864 -8.285 -16.713 1.00 57.72 86 THR A O 1
ATOM 721 N N . ALA A 1 87 ? 6.005 -8.077 -17.956 1.00 54.69 87 ALA A N 1
ATOM 722 C CA . ALA A 1 87 ? 6.414 -9.087 -18.930 1.00 54.69 87 ALA A CA 1
ATOM 723 C C . ALA A 1 87 ? 7.835 -8.805 -19.461 1.00 54.69 87 ALA A C 1
ATOM 725 O O . ALA A 1 87 ? 8.599 -9.740 -19.672 1.00 54.69 87 ALA A O 1
ATOM 726 N N . ASP A 1 88 ? 8.219 -7.532 -19.559 1.00 54.84 88 ASP A N 1
ATOM 727 C CA . ASP A 1 88 ? 9.533 -7.065 -20.001 1.00 54.84 88 ASP A CA 1
ATOM 728 C C . ASP A 1 88 ? 10.689 -7.489 -19.077 1.00 54.84 88 ASP A C 1
ATOM 730 O O . ASP A 1 88 ? 11.713 -7.958 -19.560 1.00 54.84 88 ASP A O 1
ATOM 734 N N . GLU A 1 89 ? 10.536 -7.458 -17.749 1.00 59.94 89 GLU A N 1
ATOM 735 C CA . GLU A 1 89 ? 11.574 -7.947 -16.819 1.00 59.94 89 GLU A CA 1
ATOM 736 C C . GLU A 1 89 ? 11.693 -9.483 -16.797 1.00 59.94 89 GLU A C 1
ATOM 738 O O . GLU A 1 89 ? 12.723 -10.051 -16.405 1.00 59.94 89 GLU A O 1
ATOM 743 N N . LEU A 1 90 ? 10.617 -10.181 -17.170 1.00 64.06 90 LEU A N 1
ATOM 744 C CA . LEU A 1 90 ? 10.636 -11.619 -17.440 1.00 64.06 90 LEU A CA 1
ATOM 745 C C . LEU A 1 90 ? 11.351 -11.905 -18.770 1.00 64.06 90 LEU A C 1
ATOM 747 O O . LEU A 1 90 ? 12.198 -12.801 -18.812 1.00 64.06 90 LEU A O 1
ATOM 751 N N . TRP A 1 91 ? 11.086 -11.113 -19.812 1.00 65.06 91 TRP A N 1
ATOM 752 C CA . TRP A 1 91 ? 11.759 -11.192 -21.112 1.00 65.06 91 TRP A CA 1
ATOM 753 C C . TRP A 1 91 ? 13.262 -10.903 -21.008 1.00 65.06 91 TRP A C 1
ATOM 755 O O . TRP A 1 91 ? 14.067 -11.734 -21.429 1.00 65.06 91 TRP A O 1
ATOM 765 N N . GLU A 1 92 ? 13.675 -9.813 -20.363 1.00 65.25 92 GLU A N 1
ATOM 766 C CA . GLU A 1 92 ? 15.091 -9.456 -20.171 1.00 65.25 92 GLU A CA 1
ATOM 767 C C . GLU A 1 92 ? 15.875 -10.544 -19.417 1.00 65.25 92 GLU A C 1
ATOM 769 O O . GLU A 1 92 ? 17.035 -10.844 -19.716 1.00 65.25 92 GLU A O 1
ATOM 774 N N . ARG A 1 93 ? 15.230 -11.234 -18.469 1.00 62.75 93 ARG A N 1
ATOM 775 C CA . ARG A 1 93 ? 15.842 -12.362 -17.751 1.00 62.75 93 ARG A CA 1
ATOM 776 C C . ARG A 1 93 ? 15.951 -13.629 -18.608 1.00 62.75 93 ARG A C 1
ATOM 778 O O . ARG A 1 93 ? 16.938 -14.361 -18.507 1.00 62.75 93 ARG A O 1
ATOM 785 N N . LEU A 1 94 ? 14.973 -13.889 -19.474 1.00 67.56 94 LEU A N 1
ATOM 786 C CA . LEU A 1 94 ? 15.046 -14.974 -20.461 1.00 67.56 94 LEU A CA 1
ATOM 787 C C . LEU A 1 94 ? 16.149 -14.731 -21.505 1.00 67.56 94 LEU A C 1
ATOM 789 O O . LEU A 1 94 ? 16.773 -15.687 -21.969 1.00 67.56 94 LEU A O 1
ATOM 793 N N . HIS A 1 95 ? 16.426 -13.472 -21.853 1.00 58.78 95 HIS A N 1
ATOM 794 C CA . HIS A 1 95 ? 17.490 -13.121 -22.798 1.00 58.78 95 HIS A CA 1
ATOM 795 C C . HIS A 1 95 ? 18.883 -13.066 -22.152 1.00 58.78 95 HIS A C 1
ATOM 797 O O . HIS A 1 95 ? 19.848 -13.554 -22.745 1.00 58.78 95 HIS A O 1
ATOM 803 N N . SER A 1 96 ? 19.006 -12.566 -20.919 1.00 56.38 96 SER A N 1
ATOM 804 C CA . SER A 1 96 ? 20.290 -12.505 -20.195 1.00 56.38 96 SER A CA 1
ATOM 805 C C . SER A 1 96 ? 20.803 -13.869 -19.715 1.00 56.38 96 SER A C 1
ATOM 807 O O . SER A 1 96 ? 22.006 -14.049 -19.547 1.00 56.38 96 SER A O 1
ATOM 809 N N . THR A 1 97 ? 19.936 -14.879 -19.584 1.00 56.81 97 THR A N 1
ATOM 810 C CA . THR A 1 97 ? 20.340 -16.259 -19.241 1.00 56.81 97 THR A CA 1
ATOM 811 C C . THR A 1 97 ? 20.917 -17.061 -20.419 1.00 56.81 97 THR A C 1
ATOM 813 O O . THR A 1 97 ? 21.373 -18.187 -20.225 1.00 56.81 97 THR A O 1
ATOM 816 N N . LYS A 1 98 ? 20.974 -16.499 -21.640 1.00 57.34 98 LYS A N 1
ATOM 817 C CA . LYS A 1 98 ? 21.514 -17.183 -22.835 1.00 57.34 98 LYS A CA 1
ATOM 818 C C . LYS A 1 98 ? 23.010 -16.972 -23.120 1.00 57.34 98 LYS A C 1
ATOM 820 O O . LYS A 1 98 ? 23.483 -17.427 -24.160 1.00 57.34 98 LYS A O 1
ATOM 825 N N . ARG A 1 99 ? 23.795 -16.364 -22.224 1.00 58.25 99 ARG A N 1
ATOM 826 C CA . ARG A 1 99 ? 25.263 -16.274 -22.380 1.00 58.25 99 ARG A CA 1
ATOM 827 C C . ARG A 1 99 ? 26.017 -16.793 -21.157 1.00 58.25 99 ARG A C 1
ATOM 829 O O . ARG A 1 99 ? 26.630 -16.038 -20.425 1.00 58.25 99 ARG A O 1
ATOM 836 N N . HIS A 1 100 ? 26.001 -18.109 -20.993 1.00 51.09 100 HIS A N 1
ATOM 837 C CA . HIS A 1 100 ? 27.152 -18.864 -20.495 1.00 51.09 100 HIS A CA 1
ATOM 838 C C . HIS A 1 100 ? 27.120 -20.244 -21.162 1.00 51.09 100 HIS A C 1
ATOM 840 O O . HIS A 1 100 ? 26.567 -21.210 -20.643 1.00 51.09 100 HIS A O 1
ATOM 846 N N . LYS A 1 101 ? 27.668 -20.314 -22.375 1.00 49.00 101 LYS A N 1
ATOM 847 C CA . LYS A 1 101 ? 28.141 -21.561 -22.976 1.00 49.00 101 LYS A CA 1
ATOM 848 C C . LYS A 1 101 ? 29.531 -21.282 -23.531 1.00 49.00 101 LYS A C 1
ATOM 850 O O . LYS A 1 101 ? 29.615 -20.514 -24.482 1.00 49.00 101 LYS A O 1
ATOM 855 N N . GLY A 1 102 ? 30.527 -21.948 -22.945 1.00 42.28 102 GLY A N 1
ATOM 856 C CA . GLY A 1 102 ? 31.868 -22.145 -23.504 1.00 42.28 102 GLY A CA 1
ATOM 857 C C . GLY A 1 102 ? 32.778 -20.947 -23.384 1.00 42.28 102 GLY A C 1
ATOM 858 O O . GLY A 1 102 ? 32.665 -20.063 -24.254 1.00 42.28 102 GLY A O 1
#

Solvent-accessible surface area (backbone atoms only — not comparable to full-atom values): 5998 Å² total; per-residue (Å²): 131,55,72,69,55,51,48,53,49,35,57,67,73,51,76,72,48,39,47,87,78,54,47,50,68,54,44,48,55,50,51,56,54,49,50,68,63,36,64,90,46,58,52,72,54,43,52,55,42,48,59,72,28,52,33,42,74,64,43,53,51,48,56,72,70,62,73,65,84,46,53,71,50,42,54,55,52,46,43,61,66,48,60,40,70,53,70,63,63,52,48,54,50,63,59,65,68,71,76,85,76,135

Secondary structure (DSSP, 8-state):
--HHHHHHHHHHHSPPEEGGG--HHHHHHHHHHHHHHHTTS-HHHHHHHHHHHEESHHHHHHHHHTT--SHHHHHHHHIIIIISPPHHHHHHHHHHTT----

Mean predicted aligned error: 7.9 Å

Sequence (102 aa):
MSVSQATSHAVKVLPVLDSDLTTVERARTFWEVFEENTEVLPDKSRLLVFQQKLKGREAERWWNSSHIKTFKTLKMRFHNHFLSRTADELWERLHSTKRHKG

Radius of gyration: 16.39 Å; Cα contacts (8 Å, |Δi|>4): 79; chains: 1; bounding box: 44×32×46 Å

pLDDT: mean 85.52, std 13.91, range [42.28, 97.62]

Foldseek 3Di:
DDLVVLLVVLLVPQAADAPVPAALVNLVVNVVSLCVSCVPHDFVSSVVSNQSRYHYPVRVVLVVPQPDDTSVSVVVSSCVPRNPDDVVVVVVVVVVVPPDDD

Nearest PDB structures (foldseek):
  6tn7-assembly1_B  TM=4.980E-01  e=2.074E-01  Homo sapiens
  4x3x-assembly1_A  TM=5.807E-01  e=3.567E-01  Rattus norvegicus
  7n9v-assembly1_C  TM=4.977E-01  e=6.818E+00  Human immunodeficiency virus 1

Organism: NCBI:txid129364

=== Feature glossary ===
The record interleaves many kinds of information about one protein. Here is each kind framed as the question it answers.

Q: What does the local fold look like, residue by residue?
A: A 3Di character summarizes, for each residue, the relative orientation of the Cα frame of its nearest spatial neighbor. Because it encodes fold topology rather than chemistry, 3Di alignments detect remote structural similarity that sequence alignment misses.

Q: Which residues are in helices, strands, or loops?
A: Secondary structure is the local, repeating backbone conformation. DSSP classifies it into eight states by reading the hydrogen-bond network: three helix types (H, G, I), two β types (E, B), two non-regular types (T, S), and unstruc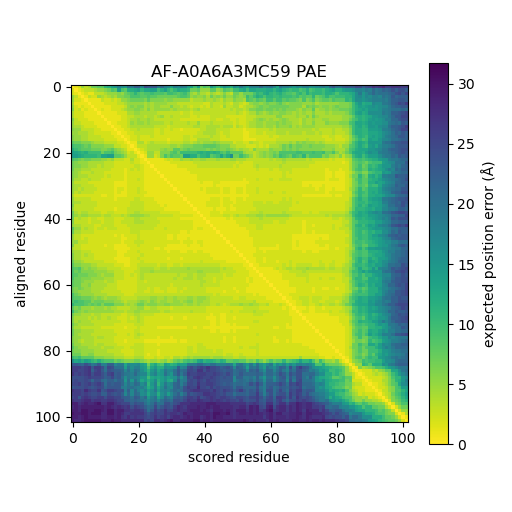tured coil (-).

Q: How big and how compact is the whole molecule?
A: Three whole-structure scalars: the radius of gyration (RMS distance of Cα from centroid, in Å), the count of Cα–Cα contacts (pairs closer than 8 Å and separated by more than four residues in sequence — i.e. tertiary, not local, contacts), and the bounding-box dimensions. Together they distinguish compact globular folds from extended fibres or disordered chains.

Q: How confident is the AlphaFold model at each residue?
A: For AlphaFold models, the B-factor field carries pLDDT — the model's own estimate of local accuracy on a 0–100 scale. Regions with pLDDT<50 should be treated as essentially unmodeled; they often correspond to intrinsically disordered segments.

Q: What family and function is it annotated with?
A: Functional annotations link the protein to curated databases. InterPro entries identify conserved domains and families by matching the sequence against member-database signatures (Pfam, PROSITE, CDD, …). Gene Ontology (GO) terms describe molecular function, biological process, and cellular component in a controlled vocabulary. CATH places the structure in a hierarchical fold classification (Class/Architecture/Topology/Homologous-superfamily). The organism is the source species.

Q: What known structures does this most resemble?
A: Nearest PDB neighbors are the top structural matches found by Foldseek when searching this structure against the entire Protein Data Bank. Each hit reports a TM-score (0 to 1; >0.5 almost always implies the same fold) and an E-value. These are *structural* homologs — they may share no detectable sequence similarity.

Q: Which residues are buried vs exposed?
A: Solvent-accessible surface area (SASA) is the area in Å² traced out by the centre of a 1.4 Å probe sphere (a water molecule) rolled over the protein's van der Waals surface (Shrake–Rupley / Lee–Richards construction). Buried residues have near-zero SASA; fully exposed residues can exceed 200 Å². The total SASA scales roughly with the number of surface residues.

Q: What are the backbone torsion angles?
A: φ (phi) and ψ (psi) are the two rotatable backbone dihedrals per residue: φ is the C(i-1)–N–Cα–C torsion, ψ is the N–Cα–C–N(i+1) torsion, both in degrees on (−180°, 180°]. α-helical residues cluster near (−60°, −45°); β-strand residues near (−120°, +130°). A Ramachandran plot is simply a scatter of (φ, ψ) for every residue.

Q: Are the domains correctly placed relative to each other?
A: Predicted aligned error is AlphaFold's pairwise confidence. Unlike pLDDT (per-residue), PAE is per-residue-pair and captures whether two parts of the structure are correctly placed relative to each other. Units are ångströms of expected positional error.

Q: What if only a Cα trace is available?
A: P-SEA three-state annotation labels each residue as helix, strand, or coil based purely on the geometry of the Cα trace. It serves as a fallback when the full backbone (and thus DSSP) is unavailable.

Q: What is the amino-acid chain?
A: This is the polypeptide sequence — one letter per residue, N-terminus first. Length ranges from a few dozen residues for small domains to over a thousand for large multi-domain proteins.

Q: What do the rendered images show?
A: The six renders are orthographic views along the three Cartesian axes in both directions. Representation (cartoon, sticks, or surface) and color scheme (sequence-rainbow or by-chain) vary across proteins so the training set covers all the common visualization conventions.

Q: What do the diagnostic plots show?
A: Plot images: a contact map (which residues are close in 3D, as an N×N binary image), a Ramachandran scatter (backbone torsion angles, revealing secondary-structure composition at a glance), and — for AlphaFold structures — a PAE heatmap (pairwise prediction confidence).

Q: How mobile is each atom in the crystal?
A: B-factor (Debye–Waller factor) reflects atomic displacement in the crystal lattice. It is an experimental observable (units Å²), not a prediction; low values mean the atom is pinned down, high values mean it moves or is heterogeneous across the crystal.

Q: Where is each backbone atom in 3D?
A: The mmCIF table is the protein's shape written out atom by atom. For each backbone N, Cα, C, and carbonyl O, it records an (x, y, z) coordinate triple in Å plus the residue type, chain letter, and residue number.